Protein AF-A0A2N7BHM5-F1 (afdb_monomer_lite)

pLDDT: mean 84.23, std 11.76, range [39.72, 98.12]

Radius of gyration: 17.05 Å; chains: 1; bounding box: 40×29×49 Å

Sequence (180 aa):
MTPKLADFKRILMQRSNENTKSIRLLHEQELFGTCISLLRQELDSLIRVCYLHTLTNDLELNKLIEDTVNGVEWRKNGERITDRKMVNIASQYNHWAPEVYNFGNCFTHLTNYHDYEQNDPLLTLDLELTQKIRNYLNSYHGFPLTSEVNFQNVIPYIPEVALKISNNLRLYIDHLNSRQ

Structure (mmCIF, N/CA/C/O backbone):
data_AF-A0A2N7BHM5-F1
#
_entry.id   AF-A0A2N7BHM5-F1
#
loop_
_atom_site.group_PDB
_atom_site.id
_atom_site.type_symbol
_atom_site.label_atom_id
_atom_site.label_alt_id
_atom_site.label_comp_id
_atom_site.label_asym_id
_atom_site.label_entity_id
_atom_site.label_seq_id
_atom_site.pdbx_PDB_ins_code
_atom_site.Cartn_x
_atom_site.Cartn_y
_atom_site.Cartn_z
_atom_site.occupancy
_atom_site.B_iso_or_equiv
_atom_site.auth_seq_id
_atom_site.auth_comp_id
_atom_site.auth_asym_id
_atom_site.auth_atom_id
_atom_site.pdbx_PDB_model_num
ATOM 1 N N . MET A 1 1 ? 14.230 11.231 -19.839 1.00 57.69 1 MET A N 1
ATOM 2 C CA . MET A 1 1 ? 13.021 10.540 -19.333 1.00 57.69 1 MET A CA 1
ATOM 3 C C . MET A 1 1 ? 12.321 9.873 -20.508 1.00 57.69 1 MET A C 1
ATOM 5 O O . MET A 1 1 ? 12.062 10.563 -21.487 1.00 57.69 1 MET A O 1
ATOM 9 N N . THR A 1 2 ? 12.073 8.560 -20.472 1.00 74.75 2 THR A N 1
ATOM 10 C CA . THR A 1 2 ? 11.293 7.899 -21.535 1.00 74.75 2 THR A CA 1
ATOM 11 C C . THR A 1 2 ? 9.834 8.385 -21.470 1.00 74.75 2 THR A C 1
ATOM 13 O O . THR A 1 2 ? 9.338 8.618 -20.363 1.00 74.75 2 THR A O 1
ATOM 16 N N . PRO A 1 3 ? 9.116 8.548 -22.600 1.00 76.62 3 PRO A N 1
ATOM 17 C CA . PRO A 1 3 ? 7.710 8.974 -22.584 1.00 76.62 3 PRO A CA 1
ATOM 18 C C . PRO A 1 3 ? 6.828 8.098 -21.679 1.00 76.62 3 PRO A C 1
ATOM 20 O O . PRO A 1 3 ? 6.006 8.607 -20.922 1.00 76.62 3 PRO A O 1
ATOM 23 N N . LYS A 1 4 ? 7.088 6.783 -21.661 1.00 88.94 4 LYS A N 1
ATOM 24 C CA . LYS A 1 4 ? 6.381 5.821 -20.805 1.00 88.94 4 LYS A CA 1
ATOM 25 C C . LYS A 1 4 ? 6.636 6.025 -19.311 1.00 88.94 4 LYS A C 1
ATOM 27 O O . LYS A 1 4 ? 5.709 5.849 -18.527 1.00 88.94 4 LYS A O 1
ATOM 32 N N . LEU A 1 5 ? 7.839 6.443 -18.899 1.00 90.94 5 LEU A N 1
ATOM 33 C CA . LEU A 1 5 ? 8.090 6.793 -17.498 1.00 90.94 5 LEU A CA 1
ATOM 34 C C . LEU A 1 5 ? 7.266 8.022 -17.092 1.00 90.94 5 LEU A C 1
ATOM 36 O O . LEU A 1 5 ? 6.670 8.014 -16.022 1.00 90.94 5 LEU A O 1
ATOM 40 N N . ALA A 1 6 ? 7.167 9.048 -17.943 1.00 92.38 6 ALA A N 1
ATOM 41 C CA . ALA A 1 6 ? 6.337 10.219 -17.647 1.00 92.38 6 ALA A CA 1
ATOM 42 C C . ALA A 1 6 ? 4.849 9.846 -17.476 1.00 92.38 6 ALA A C 1
ATOM 44 O O . ALA A 1 6 ? 4.216 10.271 -16.508 1.00 92.38 6 ALA A O 1
ATOM 45 N N . ASP A 1 7 ? 4.314 8.997 -18.359 1.00 94.75 7 ASP A N 1
ATOM 46 C CA . ASP A 1 7 ? 2.941 8.487 -18.252 1.00 94.75 7 ASP A CA 1
ATOM 47 C C . ASP A 1 7 ? 2.716 7.653 -16.992 1.00 94.75 7 ASP A C 1
ATOM 49 O O . ASP A 1 7 ? 1.732 7.860 -16.281 1.00 94.75 7 ASP A O 1
ATOM 53 N N . PHE A 1 8 ? 3.646 6.753 -16.677 1.00 95.12 8 PHE A N 1
ATOM 54 C CA . PHE A 1 8 ? 3.602 5.941 -15.466 1.00 95.12 8 PHE A CA 1
ATOM 55 C C . PHE A 1 8 ? 3.525 6.807 -14.208 1.00 95.12 8 PHE A C 1
ATOM 57 O O . PHE A 1 8 ? 2.641 6.617 -13.371 1.00 95.12 8 PHE A O 1
ATOM 64 N N . LYS A 1 9 ? 4.402 7.813 -14.104 1.00 95.19 9 LYS A N 1
ATOM 65 C CA . LYS A 1 9 ? 4.398 8.761 -12.983 1.00 95.19 9 LYS A CA 1
ATOM 66 C C . LYS A 1 9 ? 3.074 9.500 -12.883 1.00 95.19 9 LYS A C 1
ATOM 68 O O . LYS A 1 9 ? 2.497 9.583 -11.803 1.00 95.19 9 LYS A O 1
ATOM 73 N N . ARG A 1 10 ? 2.579 10.018 -14.008 1.00 95.38 10 ARG A N 1
ATOM 74 C CA . ARG A 1 10 ? 1.314 10.752 -14.059 1.00 95.38 10 ARG A CA 1
ATOM 75 C C . ARG A 1 10 ? 0.147 9.893 -13.573 1.00 95.38 10 ARG A C 1
ATOM 77 O O . ARG A 1 10 ? -0.615 10.368 -12.739 1.00 95.38 10 ARG A O 1
ATOM 84 N N . ILE A 1 11 ? 0.023 8.654 -14.054 1.00 95.00 11 ILE A N 1
ATOM 85 C CA . ILE A 1 11 ? -1.070 7.743 -13.674 1.00 95.00 11 ILE A CA 1
ATOM 86 C C . ILE A 1 11 ? -1.025 7.433 -12.174 1.00 95.00 11 ILE A C 1
ATOM 88 O O . ILE A 1 11 ? -2.050 7.539 -11.501 1.00 95.00 11 ILE A O 1
ATOM 92 N N . LEU A 1 12 ? 0.153 7.107 -11.629 1.00 95.44 12 LEU A N 1
ATOM 93 C CA . LEU A 1 12 ? 0.290 6.828 -10.197 1.00 95.44 12 LEU A CA 1
ATOM 94 C C . LEU A 1 12 ? -0.025 8.054 -9.336 1.00 95.44 12 LEU A C 1
ATOM 96 O O . LEU A 1 12 ? -0.752 7.936 -8.353 1.00 95.44 12 LEU A O 1
ATOM 100 N N . MET A 1 13 ? 0.466 9.234 -9.721 1.00 96.31 13 MET A N 1
ATOM 101 C CA . MET A 1 13 ? 0.193 10.470 -8.985 1.00 96.31 13 MET A CA 1
ATOM 102 C C . MET A 1 13 ? -1.286 10.864 -9.047 1.00 96.31 13 MET A C 1
ATOM 104 O O . MET A 1 13 ? -1.841 11.296 -8.041 1.00 96.31 13 MET A O 1
ATOM 108 N N . GLN A 1 14 ? -1.944 10.703 -10.200 1.00 96.75 14 GLN A N 1
ATOM 109 C CA . GLN A 1 14 ? -3.381 10.962 -10.337 1.00 96.75 14 GLN A CA 1
ATOM 110 C C . GLN A 1 14 ? -4.194 10.051 -9.415 1.00 96.75 14 GLN A C 1
ATOM 112 O O . GLN A 1 14 ? -5.002 10.550 -8.633 1.00 96.75 14 GLN A O 1
ATOM 117 N N . ARG A 1 15 ? -3.913 8.743 -9.441 1.00 96.00 15 ARG A N 1
ATOM 118 C CA . ARG A 1 15 ? -4.587 7.763 -8.586 1.00 96.00 15 ARG A CA 1
ATOM 119 C C . ARG A 1 15 ? -4.346 8.024 -7.099 1.00 96.00 15 ARG A C 1
ATOM 121 O O . ARG A 1 15 ? -5.298 8.011 -6.330 1.00 96.00 15 ARG A O 1
ATOM 128 N N . SER A 1 16 ? -3.106 8.309 -6.702 1.00 97.19 16 SER A N 1
ATOM 129 C CA . SER A 1 16 ? -2.773 8.579 -5.297 1.00 97.19 16 SER A CA 1
ATOM 130 C C . SER A 1 16 ? -3.471 9.837 -4.768 1.00 97.19 16 SER A C 1
ATOM 132 O O . SER A 1 16 ? -4.016 9.840 -3.661 1.00 97.19 16 SER A O 1
ATOM 134 N N . ASN A 1 17 ? -3.562 10.889 -5.592 1.00 97.25 17 ASN A N 1
ATOM 135 C CA . ASN A 1 17 ? -4.318 12.097 -5.252 1.00 97.25 17 ASN A CA 1
ATOM 136 C C . ASN A 1 17 ? -5.819 11.808 -5.089 1.00 97.25 17 ASN A C 1
ATOM 138 O O . ASN A 1 17 ? -6.443 12.292 -4.142 1.00 97.25 17 ASN A O 1
ATOM 142 N N . GLU A 1 18 ? -6.402 11.024 -5.997 1.00 97.81 18 GLU A N 1
ATOM 143 C CA . GLU A 1 18 ? -7.813 10.634 -5.940 1.00 97.81 18 GLU A CA 1
ATOM 144 C C . GLU A 1 18 ? -8.116 9.773 -4.709 1.00 97.81 18 GLU A C 1
ATOM 146 O O . GLU A 1 18 ? -9.063 10.063 -3.975 1.00 97.81 18 GLU A O 1
ATOM 151 N N . ASN A 1 19 ? -7.270 8.784 -4.422 1.00 96.88 19 ASN A N 1
ATOM 152 C CA . ASN A 1 19 ? -7.388 7.930 -3.245 1.00 96.88 19 ASN A CA 1
ATOM 153 C C . ASN A 1 19 ? -7.262 8.737 -1.952 1.00 96.88 19 ASN A C 1
ATOM 155 O O . ASN A 1 19 ? -8.116 8.620 -1.076 1.00 96.88 19 ASN A O 1
ATOM 159 N N . THR A 1 20 ? -6.262 9.616 -1.843 1.00 95.56 20 THR A N 1
ATOM 160 C CA . THR A 1 20 ? -6.070 10.465 -0.655 1.00 95.56 20 THR A CA 1
ATOM 161 C C . THR A 1 20 ? -7.274 11.372 -0.408 1.00 95.56 20 THR A C 1
ATOM 163 O O . THR A 1 20 ? -7.728 11.512 0.730 1.00 95.56 20 THR A O 1
ATOM 166 N N . LYS A 1 21 ? -7.820 11.984 -1.468 1.00 97.50 21 LYS A N 1
ATOM 167 C CA . LYS A 1 21 ? -9.022 12.819 -1.367 1.00 97.50 21 LYS A CA 1
ATOM 168 C C . LYS A 1 21 ? -10.237 11.992 -0.946 1.00 97.50 21 LYS A C 1
ATOM 170 O O . LYS A 1 21 ? -10.983 12.413 -0.066 1.00 97.50 21 LYS A O 1
ATOM 175 N N . SER A 1 22 ? -10.408 10.820 -1.549 1.00 98.00 22 SER A N 1
ATOM 176 C CA . SER A 1 22 ? -11.524 9.919 -1.267 1.00 98.00 22 SER A CA 1
ATOM 177 C C . SER A 1 22 ? -11.479 9.404 0.167 1.00 98.00 22 SER A C 1
ATOM 179 O O . SER A 1 22 ? -12.496 9.449 0.842 1.00 98.00 22 SER A O 1
ATOM 181 N N . ILE A 1 23 ? -10.310 9.006 0.677 1.00 96.81 23 ILE A N 1
ATOM 182 C CA . ILE A 1 23 ? -10.152 8.542 2.064 1.00 96.81 23 ILE A CA 1
ATOM 183 C C . ILE A 1 23 ? -10.608 9.609 3.061 1.00 96.81 23 ILE A C 1
ATOM 185 O O . ILE A 1 23 ? -11.308 9.271 4.006 1.00 96.81 23 ILE A O 1
ATOM 189 N N . ARG A 1 24 ? -10.261 10.886 2.850 1.00 96.62 24 ARG A N 1
ATOM 190 C CA . ARG A 1 24 ? -10.712 11.975 3.735 1.00 96.62 24 ARG A CA 1
ATOM 191 C C . ARG A 1 24 ? -12.235 12.101 3.741 1.00 96.62 24 ARG A C 1
ATOM 193 O O . ARG A 1 24 ? -12.839 12.044 4.803 1.00 96.62 24 ARG A O 1
ATOM 200 N N . LEU A 1 25 ? -12.841 12.194 2.556 1.00 98.12 25 LEU A N 1
ATOM 201 C CA . LEU A 1 25 ? -14.294 12.331 2.414 1.00 98.12 25 LEU A CA 1
ATOM 202 C C . LEU A 1 25 ? -15.044 11.127 2.994 1.00 98.12 25 LEU A C 1
ATOM 204 O O . LEU A 1 25 ? -16.042 11.287 3.680 1.00 98.12 25 LEU A O 1
ATOM 208 N N . LEU A 1 26 ? -14.564 9.914 2.729 1.00 97.19 26 LEU A N 1
ATOM 209 C CA . LEU A 1 26 ? -15.182 8.682 3.213 1.00 97.19 26 LEU A CA 1
ATOM 210 C C . LEU A 1 26 ? -15.015 8.518 4.726 1.00 97.19 26 LEU A C 1
ATOM 212 O O . LEU A 1 26 ? -15.925 8.022 5.380 1.00 97.19 26 LEU A O 1
ATOM 216 N N . HIS A 1 27 ? -13.882 8.949 5.285 1.00 96.50 27 HIS A N 1
ATOM 217 C CA . HIS A 1 27 ? -13.636 8.925 6.727 1.00 96.50 27 HIS A CA 1
ATOM 218 C C . HIS A 1 27 ? -14.584 9.865 7.475 1.00 96.50 27 HIS A C 1
ATOM 220 O O . HIS A 1 27 ? -15.175 9.448 8.464 1.00 96.50 27 HIS A O 1
ATOM 226 N N . GLU A 1 28 ? -14.818 11.071 6.950 1.00 96.88 28 GLU A N 1
ATOM 227 C CA . GLU A 1 28 ? -15.807 12.022 7.487 1.00 96.88 28 GLU A CA 1
ATOM 228 C C . GLU A 1 28 ? -17.244 11.481 7.455 1.00 96.88 28 GLU A C 1
ATOM 230 O O . GLU A 1 28 ? -18.082 11.915 8.238 1.00 96.88 28 GLU A O 1
ATOM 235 N N . GLN A 1 29 ? -17.536 10.555 6.538 1.00 97.38 29 GLN A N 1
ATOM 236 C CA . GLN A 1 29 ? -18.831 9.878 6.423 1.00 97.38 29 GLN A CA 1
ATOM 237 C C . GLN A 1 29 ? -18.854 8.513 7.128 1.00 97.38 29 GLN A C 1
ATOM 239 O O . GLN A 1 29 ? -19.783 7.739 6.919 1.00 97.38 29 GLN A O 1
ATOM 244 N N . GLU A 1 30 ? -17.821 8.193 7.913 1.00 93.50 30 GLU A N 1
ATOM 245 C CA . GLU A 1 30 ? -17.690 6.939 8.667 1.00 93.50 30 GLU A CA 1
ATOM 246 C C . GLU A 1 30 ? -17.692 5.665 7.795 1.00 93.50 30 GLU A C 1
ATOM 248 O O . GLU A 1 30 ? -17.896 4.548 8.266 1.00 93.50 30 GLU A O 1
ATOM 253 N N . LEU A 1 31 ? -17.369 5.800 6.503 1.00 92.00 31 LEU A N 1
ATOM 254 C CA . LEU A 1 31 ? -17.292 4.704 5.529 1.00 92.00 31 LEU A CA 1
ATOM 255 C C . LEU A 1 31 ? -15.936 3.985 5.612 1.00 92.00 31 LEU A C 1
ATOM 257 O O . LEU A 1 31 ? -15.205 3.843 4.623 1.00 92.00 31 LEU A O 1
ATOM 261 N N . PHE A 1 32 ? -15.574 3.542 6.817 1.00 88.38 32 PHE A N 1
ATOM 262 C CA . PHE A 1 32 ? -14.211 3.131 7.142 1.00 88.38 32 PHE A CA 1
ATOM 263 C C . PHE A 1 32 ? -13.742 1.894 6.372 1.00 88.38 32 PHE A C 1
ATOM 265 O O . PHE A 1 32 ? -12.587 1.849 5.947 1.00 88.38 32 PHE A O 1
ATOM 272 N N . GLY A 1 33 ? -14.622 0.922 6.110 1.00 84.50 33 GLY A N 1
ATOM 273 C CA . GLY A 1 33 ? -14.280 -0.241 5.278 1.00 84.50 33 GLY A CA 1
ATOM 274 C C . GLY A 1 33 ? -13.821 0.149 3.863 1.00 84.50 33 GLY A C 1
ATOM 275 O O . GLY A 1 33 ? -12.876 -0.429 3.313 1.00 84.50 33 GLY A O 1
ATOM 276 N N . THR A 1 34 ? -14.413 1.201 3.294 1.00 88.69 34 THR A N 1
ATOM 277 C CA . THR A 1 34 ? -13.996 1.747 1.996 1.00 88.69 34 THR A CA 1
ATOM 278 C C . THR A 1 34 ? -12.659 2.479 2.111 1.00 88.69 34 THR A C 1
ATOM 280 O O . THR A 1 34 ? -11.795 2.301 1.251 1.00 88.69 34 THR A O 1
ATOM 283 N N . CYS A 1 35 ? -12.427 3.229 3.195 1.00 91.00 35 CYS A N 1
ATOM 284 C CA . CYS A 1 35 ? -11.125 3.852 3.457 1.00 91.00 35 CYS A CA 1
ATOM 285 C C . CYS A 1 35 ? -9.993 2.818 3.504 1.00 91.00 35 CYS A C 1
ATOM 287 O O . CYS A 1 35 ? -8.944 3.022 2.895 1.00 91.00 35 CYS A O 1
ATOM 289 N N . ILE A 1 36 ? -10.221 1.685 4.172 1.00 85.19 36 ILE A N 1
ATOM 290 C CA . ILE A 1 36 ? -9.270 0.571 4.222 1.00 85.19 36 ILE A CA 1
ATOM 291 C C . ILE A 1 36 ? -8.992 -0.001 2.826 1.00 85.19 36 ILE A C 1
ATOM 293 O O . ILE A 1 36 ? -7.839 -0.249 2.466 1.00 85.19 36 ILE A O 1
ATOM 297 N N . SER A 1 37 ? -10.034 -0.168 2.009 1.00 85.88 37 SER A N 1
ATOM 298 C CA . SER A 1 37 ? -9.887 -0.663 0.636 1.00 85.88 37 SER A CA 1
ATOM 299 C C . SER A 1 37 ? -8.999 0.255 -0.210 1.00 85.88 37 SER A C 1
ATOM 301 O O . SER A 1 37 ? -8.165 -0.225 -0.978 1.00 85.88 37 SER A O 1
ATOM 303 N N . LEU A 1 38 ? -9.130 1.574 -0.046 1.00 91.44 38 LEU A N 1
ATOM 304 C CA . LEU A 1 38 ? -8.284 2.560 -0.723 1.00 91.44 38 LEU A CA 1
ATOM 305 C C . LEU A 1 38 ? -6.857 2.596 -0.158 1.00 91.44 38 LEU A C 1
ATOM 307 O O . LEU A 1 38 ? -5.904 2.667 -0.930 1.00 91.44 38 LEU A O 1
ATOM 311 N N . LEU A 1 39 ? -6.684 2.465 1.161 1.00 87.88 39 LEU A N 1
ATOM 312 C CA . LEU A 1 39 ? -5.363 2.319 1.785 1.00 87.88 39 LEU A CA 1
ATOM 313 C C . LEU A 1 39 ? -4.589 1.133 1.203 1.00 87.88 39 LEU A C 1
ATOM 315 O O . LEU A 1 39 ? -3.408 1.260 0.880 1.00 87.88 39 LEU A O 1
ATOM 319 N N . ARG A 1 40 ? -5.258 -0.009 1.009 1.00 85.12 40 ARG A N 1
ATOM 320 C CA . ARG A 1 40 ? -4.653 -1.187 0.376 1.00 85.12 40 ARG A CA 1
ATOM 321 C C . ARG A 1 40 ? -4.176 -0.876 -1.045 1.00 85.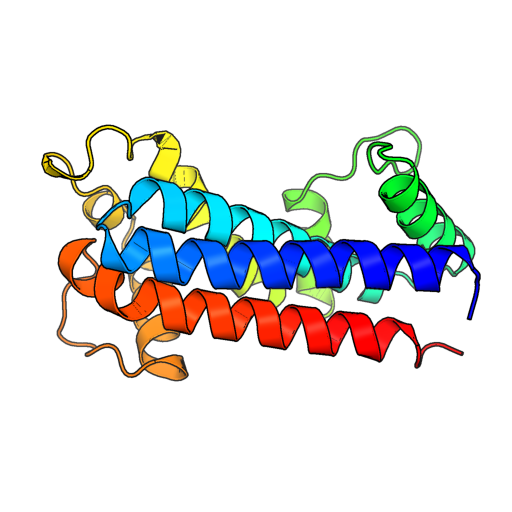12 40 ARG A C 1
ATOM 323 O O . ARG A 1 40 ? -3.076 -1.263 -1.418 1.00 85.12 40 ARG A O 1
ATOM 330 N N . GLN A 1 41 ? -4.963 -0.134 -1.823 1.00 88.25 41 GLN A N 1
ATOM 331 C CA . GLN A 1 41 ? -4.566 0.275 -3.174 1.00 88.25 41 GLN A CA 1
ATOM 332 C C . GLN A 1 41 ? -3.328 1.188 -3.192 1.00 88.25 41 GLN A C 1
ATOM 334 O O . GLN A 1 41 ? -2.489 1.067 -4.092 1.00 88.25 41 GLN A O 1
ATOM 339 N N . GLU A 1 42 ? -3.199 2.085 -2.212 1.00 90.19 42 GLU A N 1
ATOM 340 C CA . GLU A 1 42 ? -2.007 2.926 -2.057 1.00 90.19 42 GLU A CA 1
ATOM 341 C C . GLU A 1 42 ? -0.775 2.094 -1.683 1.00 90.19 42 GLU A C 1
ATOM 343 O O . GLU A 1 42 ? 0.295 2.272 -2.268 1.00 90.19 42 GLU A O 1
ATOM 348 N N . LEU A 1 43 ? -0.927 1.133 -0.767 1.00 85.00 43 LEU A N 1
ATOM 349 C CA . LEU A 1 43 ? 0.147 0.215 -0.376 1.00 85.00 43 LEU A CA 1
ATOM 350 C C . LEU A 1 43 ? 0.609 -0.660 -1.548 1.00 85.00 43 LEU A C 1
ATOM 352 O O . LEU A 1 43 ? 1.815 -0.786 -1.766 1.00 85.00 43 LEU A O 1
ATOM 356 N N . ASP A 1 44 ? -0.321 -1.193 -2.345 1.00 84.19 44 ASP A N 1
ATOM 357 C CA . ASP A 1 44 ? -0.015 -1.969 -3.555 1.00 84.19 44 ASP A CA 1
ATOM 358 C C . ASP A 1 44 ? 0.810 -1.127 -4.551 1.00 84.19 44 ASP A C 1
ATOM 360 O O . ASP A 1 44 ? 1.781 -1.605 -5.147 1.00 84.19 44 ASP A O 1
ATOM 364 N N . SER A 1 45 ? 0.458 0.154 -4.708 1.00 89.75 45 SER A N 1
ATOM 365 C CA . SER A 1 45 ? 1.191 1.090 -5.570 1.00 89.75 45 SER A CA 1
ATOM 366 C C . SER A 1 45 ? 2.592 1.378 -5.028 1.00 89.75 45 SER A C 1
ATOM 368 O O . SER A 1 45 ? 3.562 1.343 -5.787 1.00 89.75 45 SER A O 1
ATOM 370 N N . LEU A 1 46 ? 2.718 1.601 -3.716 1.00 88.06 46 LEU A N 1
ATOM 371 C CA . LEU A 1 46 ? 4.002 1.808 -3.051 1.00 88.06 46 LEU A CA 1
ATOM 372 C C . LEU A 1 46 ? 4.921 0.603 -3.250 1.00 88.06 46 LEU A C 1
ATOM 374 O O . LEU A 1 46 ? 6.007 0.775 -3.795 1.00 88.06 46 LEU A O 1
ATOM 378 N N . ILE A 1 47 ? 4.465 -0.608 -2.914 1.00 83.50 47 ILE A N 1
ATOM 379 C CA . ILE A 1 47 ? 5.233 -1.858 -3.053 1.00 83.50 47 ILE A CA 1
ATOM 380 C C . ILE A 1 47 ? 5.764 -2.039 -4.478 1.00 83.50 47 ILE A C 1
ATOM 382 O O . ILE A 1 47 ? 6.937 -2.374 -4.660 1.00 83.50 47 ILE A O 1
ATOM 386 N N . ARG A 1 48 ? 4.931 -1.778 -5.493 1.00 88.38 48 ARG A N 1
ATOM 387 C CA . ARG A 1 48 ? 5.343 -1.844 -6.901 1.00 88.38 48 ARG A CA 1
ATOM 388 C C . ARG A 1 48 ? 6.479 -0.880 -7.205 1.00 88.38 48 ARG A C 1
ATOM 390 O O . ARG A 1 48 ? 7.465 -1.286 -7.812 1.00 88.38 48 ARG A O 1
ATOM 397 N N . VAL A 1 49 ? 6.384 0.372 -6.763 1.00 90.12 49 VAL A N 1
ATOM 398 C CA . VAL A 1 49 ? 7.458 1.352 -6.973 1.00 90.12 49 VAL A CA 1
ATOM 399 C C . VAL A 1 49 ? 8.728 0.953 -6.211 1.00 90.12 49 VAL A C 1
ATOM 401 O O . VAL A 1 49 ? 9.815 1.038 -6.782 1.00 90.12 49 VAL A O 1
ATOM 404 N N . CYS A 1 50 ? 8.627 0.438 -4.979 1.00 84.25 50 CYS A N 1
ATOM 405 C CA . CYS A 1 50 ? 9.780 -0.108 -4.244 1.00 84.25 50 CYS A CA 1
ATOM 406 C C . CYS A 1 50 ? 10.474 -1.216 -5.024 1.00 84.25 50 CYS A C 1
ATOM 408 O O . CYS A 1 50 ? 11.698 -1.268 -5.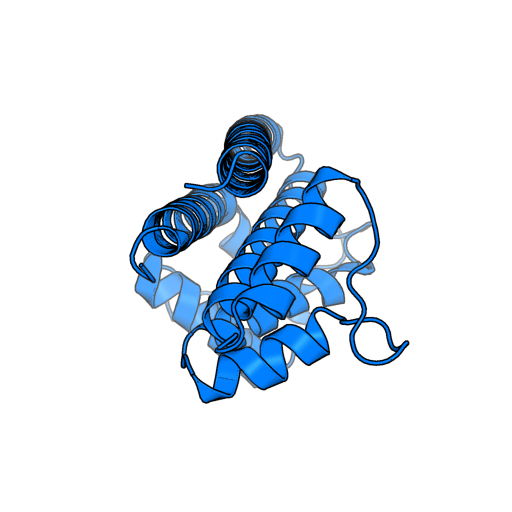084 1.00 84.25 50 CYS A O 1
ATOM 410 N N . TYR A 1 51 ? 9.683 -2.115 -5.606 1.00 85.94 51 TYR A N 1
ATOM 411 C CA . TYR A 1 51 ? 10.198 -3.228 -6.380 1.00 85.94 51 TYR A CA 1
ATOM 412 C C . TYR A 1 51 ? 10.959 -2.751 -7.613 1.00 85.94 51 TYR A C 1
ATOM 414 O O . TYR A 1 51 ? 12.051 -3.249 -7.875 1.00 85.94 51 TYR A O 1
ATOM 422 N N . LEU A 1 52 ? 10.454 -1.740 -8.323 1.00 89.81 52 LEU A N 1
ATOM 423 C CA . LEU A 1 52 ? 11.180 -1.135 -9.444 1.00 89.81 52 LEU A CA 1
ATOM 424 C C . LEU A 1 52 ? 12.545 -0.580 -9.001 1.00 89.81 52 LEU A C 1
ATOM 426 O O . LEU A 1 52 ? 13.523 -0.704 -9.736 1.00 89.81 52 LEU A O 1
ATOM 430 N N . HIS A 1 53 ? 12.654 -0.074 -7.766 1.00 86.25 53 HIS A N 1
ATOM 431 C CA . HIS A 1 53 ? 13.935 0.321 -7.164 1.00 86.25 53 HIS A CA 1
ATOM 432 C C . HIS A 1 53 ? 14.870 -0.849 -6.811 1.00 86.25 53 HIS A C 1
ATOM 434 O O . HIS A 1 53 ? 16.029 -0.636 -6.474 1.00 86.25 53 HIS A O 1
ATOM 440 N N . THR A 1 54 ? 14.441 -2.098 -6.906 1.00 84.25 54 THR A N 1
ATOM 441 C CA . THR A 1 54 ? 15.354 -3.246 -6.751 1.00 84.25 54 THR A CA 1
ATOM 442 C C . THR A 1 54 ? 15.962 -3.698 -8.072 1.00 84.25 54 THR A C 1
ATOM 444 O O . THR A 1 54 ? 16.960 -4.413 -8.083 1.00 84.25 54 THR A O 1
ATOM 447 N N . LEU A 1 55 ? 15.379 -3.277 -9.198 1.00 86.88 55 LEU A N 1
ATOM 448 C CA . LEU A 1 55 ? 15.810 -3.721 -10.515 1.00 86.88 55 LEU A CA 1
ATOM 449 C C . LEU A 1 55 ? 17.118 -3.038 -10.898 1.00 86.88 55 LEU A C 1
ATOM 451 O O . LEU A 1 55 ? 17.236 -1.817 -10.829 1.00 86.88 55 LEU A O 1
ATOM 455 N N . THR A 1 56 ? 18.090 -3.840 -11.317 1.00 84.19 56 THR A N 1
ATOM 456 C CA . THR A 1 56 ? 19.383 -3.378 -11.841 1.00 84.19 56 THR A CA 1
ATOM 457 C C . THR A 1 56 ? 19.425 -3.371 -13.369 1.00 84.19 56 THR A C 1
ATOM 459 O O . THR A 1 56 ? 20.357 -2.833 -13.955 1.00 84.19 56 THR A O 1
ATOM 462 N N . ASN A 1 57 ? 18.430 -3.979 -14.022 1.00 87.88 57 ASN A N 1
ATOM 463 C CA . ASN A 1 57 ? 18.325 -4.070 -15.472 1.00 87.88 57 ASN A CA 1
ATOM 464 C C . ASN A 1 57 ? 17.292 -3.063 -15.999 1.00 87.88 57 ASN A C 1
ATOM 466 O O . ASN A 1 57 ? 16.090 -3.222 -15.769 1.00 87.88 57 ASN A O 1
ATOM 470 N N . ASP A 1 58 ? 17.754 -2.070 -16.759 1.00 87.88 58 ASP A N 1
ATOM 471 C CA . ASP A 1 58 ? 16.901 -1.018 -17.322 1.00 87.88 58 ASP A CA 1
ATOM 472 C C . ASP A 1 58 ? 15.875 -1.533 -18.337 1.00 87.88 58 ASP A C 1
ATOM 474 O O . ASP A 1 58 ? 14.793 -0.960 -18.464 1.00 87.88 58 ASP A O 1
ATOM 478 N N . LEU A 1 59 ? 16.169 -2.619 -19.057 1.00 89.19 59 LEU A N 1
ATOM 479 C CA . LEU A 1 59 ? 15.207 -3.228 -19.976 1.00 89.19 59 LEU A CA 1
ATOM 480 C C . LEU A 1 59 ? 14.030 -3.830 -19.201 1.00 89.19 59 LEU A C 1
ATOM 482 O O . LEU A 1 59 ? 12.877 -3.654 -19.590 1.00 89.19 59 LEU A O 1
ATOM 486 N N . GLU A 1 60 ? 14.315 -4.506 -18.085 1.00 90.75 60 GLU A N 1
ATOM 487 C CA . GLU A 1 60 ? 13.284 -5.061 -17.204 1.00 90.75 60 GLU A CA 1
ATOM 488 C C . GLU A 1 60 ? 12.463 -3.944 -16.543 1.00 90.75 60 GLU A C 1
ATOM 490 O O . GLU A 1 60 ? 11.234 -3.993 -16.562 1.00 90.75 60 GLU A O 1
ATOM 495 N N . LEU A 1 61 ? 13.128 -2.900 -16.039 1.00 91.81 61 LEU A N 1
ATOM 496 C CA . LEU A 1 61 ? 12.481 -1.720 -15.463 1.00 91.81 61 LEU A CA 1
ATOM 497 C C . LEU A 1 61 ? 11.513 -1.058 -16.456 1.00 91.81 61 LEU A C 1
ATOM 499 O O . LEU A 1 61 ? 10.340 -0.853 -16.139 1.00 91.81 61 LEU A O 1
ATOM 503 N N . ASN A 1 62 ? 11.992 -0.743 -17.663 1.00 91.75 62 ASN A N 1
ATOM 504 C CA . ASN A 1 62 ? 11.184 -0.080 -18.687 1.00 91.75 62 ASN A CA 1
ATOM 505 C C . ASN A 1 62 ? 10.011 -0.952 -19.143 1.00 91.75 62 ASN A C 1
ATOM 507 O O . ASN A 1 62 ? 8.916 -0.428 -19.344 1.00 91.75 62 ASN A O 1
ATOM 511 N N . LYS A 1 63 ? 10.207 -2.273 -19.239 1.00 93.12 63 LYS A N 1
ATOM 512 C CA . LYS A 1 63 ? 9.130 -3.210 -19.563 1.00 93.12 63 LYS A CA 1
ATOM 513 C C . LYS A 1 63 ? 8.010 -3.178 -18.522 1.00 93.12 63 LYS A C 1
ATOM 515 O O . LYS A 1 63 ? 6.853 -3.055 -18.896 1.00 93.12 63 LYS A O 1
ATOM 520 N N . LEU A 1 64 ? 8.324 -3.245 -17.228 1.00 94.12 64 LEU A N 1
ATOM 521 C CA . LEU A 1 64 ? 7.292 -3.247 -16.177 1.00 94.12 64 LEU A CA 1
ATOM 522 C C . LEU A 1 64 ? 6.574 -1.892 -16.044 1.00 94.12 64 LEU A C 1
ATOM 524 O O . LEU A 1 64 ? 5.378 -1.827 -15.735 1.00 94.12 64 LEU A O 1
ATOM 528 N N . ILE A 1 65 ? 7.287 -0.796 -16.312 1.00 94.44 65 ILE A N 1
ATOM 529 C CA . ILE A 1 65 ? 6.692 0.538 -16.458 1.00 94.44 65 ILE A CA 1
ATOM 530 C C . ILE A 1 65 ? 5.680 0.535 -17.608 1.00 94.44 65 ILE A C 1
ATOM 532 O O . ILE A 1 65 ? 4.543 0.971 -17.428 1.00 94.44 65 ILE A O 1
ATOM 536 N N . GLU A 1 66 ? 6.069 0.015 -18.771 1.00 94.50 66 GLU A N 1
ATOM 537 C CA . GLU A 1 66 ? 5.197 -0.076 -19.939 1.00 94.50 66 GLU A CA 1
ATOM 538 C C . GLU A 1 66 ? 3.991 -0.992 -19.700 1.00 94.50 66 GLU A C 1
ATOM 540 O O . GLU A 1 66 ? 2.866 -0.595 -20.011 1.00 94.50 66 GLU A O 1
ATOM 545 N N . ASP A 1 67 ? 4.197 -2.156 -19.079 1.00 94.56 67 ASP A N 1
ATOM 546 C CA . ASP A 1 67 ? 3.125 -3.074 -18.696 1.00 94.56 67 ASP A CA 1
ATOM 547 C C . ASP A 1 67 ? 2.088 -2.345 -17.830 1.00 94.56 67 ASP A C 1
ATOM 549 O O . ASP A 1 67 ? 0.891 -2.435 -18.083 1.00 94.56 67 ASP A O 1
ATOM 553 N N . THR A 1 68 ? 2.529 -1.528 -16.866 1.00 93.88 68 THR A N 1
ATOM 554 C CA . THR A 1 68 ? 1.610 -0.734 -16.033 1.00 93.88 68 THR A CA 1
ATOM 555 C C . THR A 1 68 ? 0.818 0.283 -16.850 1.00 93.88 68 THR A C 1
ATOM 557 O O . THR A 1 68 ? -0.396 0.384 -16.683 1.00 93.88 68 THR A O 1
ATOM 560 N N . VAL A 1 69 ? 1.484 1.033 -17.735 1.00 94.44 69 VAL A N 1
ATOM 561 C CA . VAL A 1 69 ? 0.831 2.046 -18.585 1.00 94.44 69 VAL A CA 1
ATOM 562 C C . VAL A 1 69 ? -0.204 1.407 -19.513 1.00 94.44 69 VAL A C 1
ATOM 564 O O . VAL A 1 69 ? -1.241 2.008 -19.780 1.00 94.44 69 VAL A O 1
ATOM 567 N N . ASN A 1 70 ? 0.058 0.187 -19.976 1.00 94.25 70 ASN A N 1
ATOM 568 C CA . ASN A 1 70 ? -0.811 -0.537 -20.897 1.00 94.25 70 ASN A CA 1
ATOM 569 C C . ASN A 1 70 ? -1.841 -1.440 -20.182 1.00 94.25 70 ASN A C 1
ATOM 571 O O . ASN A 1 70 ? -2.609 -2.126 -20.853 1.00 94.25 70 ASN A O 1
ATOM 575 N N . GLY A 1 71 ? -1.869 -1.470 -18.843 1.00 91.88 71 GLY A N 1
ATOM 576 C CA . GLY A 1 71 ? -2.796 -2.310 -18.072 1.00 91.88 71 GLY A CA 1
ATOM 577 C C . GLY A 1 71 ? -2.487 -3.813 -18.120 1.00 91.88 71 GLY A C 1
ATOM 578 O O . GLY A 1 71 ? -3.377 -4.636 -17.921 1.00 91.88 71 GLY A O 1
ATOM 579 N N . VAL A 1 72 ? -1.236 -4.180 -18.391 1.00 93.81 72 VAL A N 1
ATOM 580 C CA . VAL A 1 72 ? -0.755 -5.561 -18.496 1.00 93.81 72 VAL A CA 1
ATOM 581 C C . VAL A 1 72 ? -0.228 -6.056 -17.145 1.00 93.81 72 VAL A C 1
ATOM 583 O O . VAL A 1 72 ? 0.395 -5.330 -16.368 1.00 93.81 72 VAL A O 1
ATOM 586 N N . GLU A 1 73 ? -0.482 -7.330 -16.850 1.00 91.62 73 GLU A N 1
ATOM 587 C CA . GLU A 1 73 ? 0.031 -7.993 -15.652 1.00 91.62 73 GLU A CA 1
ATOM 588 C C . GLU A 1 73 ? 1.556 -8.174 -15.714 1.00 91.62 73 GLU A C 1
ATOM 590 O O . GLU A 1 73 ? 2.093 -8.699 -16.689 1.00 91.62 73 GLU A O 1
ATOM 595 N N . TRP A 1 74 ? 2.248 -7.820 -14.630 1.00 93.88 74 TRP A N 1
ATOM 596 C CA . TRP A 1 74 ? 3.699 -7.962 -14.528 1.00 93.88 74 TRP A CA 1
ATOM 597 C C . TRP A 1 74 ? 4.133 -9.426 -14.529 1.00 93.88 74 TRP A C 1
ATOM 599 O O . TRP A 1 74 ? 3.690 -10.229 -13.696 1.00 93.88 74 TRP A O 1
ATOM 609 N N . ARG A 1 75 ?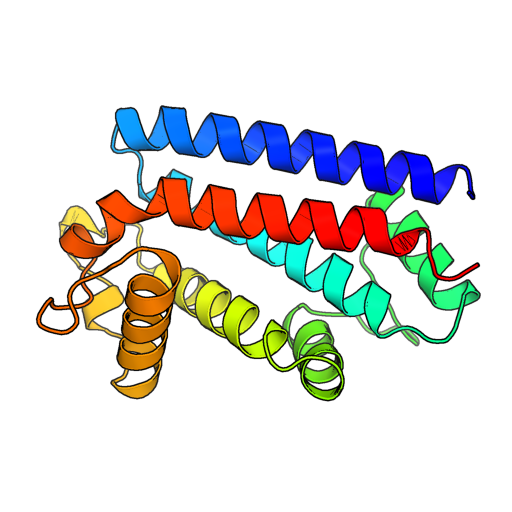 5.057 -9.764 -15.434 1.00 91.50 75 ARG A N 1
ATOM 610 C CA . ARG A 1 75 ? 5.598 -11.120 -15.584 1.00 91.50 75 ARG A CA 1
ATOM 611 C C . ARG A 1 75 ? 7.112 -11.129 -15.744 1.00 91.50 75 ARG A C 1
ATOM 613 O O . ARG A 1 75 ? 7.670 -10.322 -16.482 1.00 91.50 75 ARG A O 1
ATOM 620 N N . LYS A 1 76 ? 7.760 -12.119 -15.128 1.00 85.69 76 LYS A N 1
ATOM 621 C CA . LYS A 1 76 ? 9.190 -12.418 -15.277 1.00 85.69 76 LYS A CA 1
ATOM 622 C C . LYS A 1 76 ? 9.359 -13.882 -15.663 1.00 85.69 76 LYS A C 1
ATOM 624 O O . LYS A 1 76 ? 8.823 -14.754 -14.990 1.00 85.69 76 LYS A O 1
ATOM 629 N N . ASN A 1 77 ? 10.070 -14.149 -16.760 1.00 85.81 77 ASN A N 1
ATOM 630 C CA . ASN A 1 77 ? 10.295 -15.504 -17.291 1.00 85.81 77 ASN A CA 1
ATOM 631 C C . ASN A 1 77 ? 9.002 -16.338 -17.444 1.00 85.81 77 ASN A C 1
ATOM 633 O O . ASN A 1 77 ? 8.984 -17.529 -17.165 1.00 85.81 77 ASN A O 1
ATOM 637 N N . GLY A 1 78 ? 7.900 -15.698 -17.856 1.00 84.69 78 GLY A N 1
ATOM 638 C CA . GLY A 1 78 ? 6.588 -16.339 -18.028 1.00 84.69 78 GLY A CA 1
ATOM 639 C C . GLY A 1 78 ? 5.730 -16.409 -16.758 1.00 84.69 78 GLY A C 1
ATOM 640 O O . GLY A 1 78 ? 4.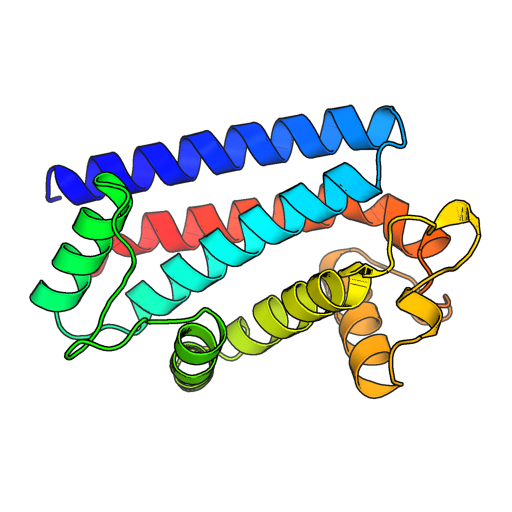509 -16.544 -16.857 1.00 84.69 78 GLY A O 1
ATOM 641 N N . GLU A 1 79 ? 6.320 -16.220 -15.577 1.00 88.38 79 GLU A N 1
ATOM 642 C CA . GLU A 1 79 ? 5.606 -16.245 -14.303 1.00 88.38 79 GLU A CA 1
ATOM 643 C C . GLU A 1 79 ? 5.089 -14.871 -13.884 1.00 88.38 79 GLU A C 1
ATOM 645 O O . GLU A 1 79 ? 5.776 -13.859 -14.025 1.00 88.38 79 GLU A O 1
ATOM 650 N N . ARG A 1 80 ? 3.903 -14.845 -13.268 1.00 91.62 80 ARG A N 1
ATOM 651 C CA . ARG A 1 80 ? 3.356 -13.642 -12.632 1.00 91.62 80 ARG A CA 1
ATOM 652 C C . ARG A 1 80 ? 4.254 -13.170 -11.485 1.00 91.62 80 ARG A C 1
ATOM 654 O O . ARG A 1 80 ? 4.668 -13.967 -10.631 1.00 91.62 80 ARG A O 1
ATOM 661 N N . ILE A 1 81 ? 4.497 -11.862 -11.438 1.00 88.75 81 ILE A N 1
ATOM 662 C CA . ILE A 1 81 ? 5.092 -11.176 -10.291 1.00 88.75 81 ILE A CA 1
ATOM 663 C C . ILE A 1 81 ? 3.950 -10.791 -9.341 1.00 88.75 81 ILE A C 1
ATOM 665 O O . ILE A 1 81 ? 3.095 -9.977 -9.680 1.00 88.75 81 ILE A O 1
ATOM 669 N N . THR A 1 82 ? 3.900 -11.417 -8.166 1.00 84.88 82 THR A N 1
ATOM 670 C CA . THR A 1 82 ? 2.911 -11.116 -7.117 1.00 84.88 82 THR A CA 1
ATOM 671 C C . THR A 1 82 ? 3.481 -10.132 -6.104 1.00 84.88 82 THR A C 1
ATOM 673 O O . THR A 1 82 ? 4.700 -10.052 -5.956 1.00 84.88 82 THR A O 1
ATOM 676 N N . ASP A 1 83 ? 2.625 -9.453 -5.339 1.00 74.75 83 ASP A N 1
ATOM 677 C CA . ASP A 1 83 ? 3.074 -8.519 -4.294 1.00 74.75 83 ASP A CA 1
ATOM 678 C C . ASP A 1 83 ? 3.980 -9.218 -3.265 1.00 74.75 83 ASP A C 1
ATOM 680 O O . ASP A 1 83 ? 5.014 -8.683 -2.875 1.00 74.75 83 ASP A O 1
ATOM 684 N N . ARG A 1 84 ? 3.695 -10.488 -2.934 1.00 76.00 84 ARG A N 1
ATOM 685 C CA . ARG A 1 84 ? 4.579 -11.322 -2.101 1.00 76.00 84 ARG A CA 1
ATOM 686 C C . ARG A 1 84 ? 5.977 -11.483 -2.710 1.00 76.00 84 ARG A C 1
ATOM 688 O O . ARG A 1 84 ? 6.969 -11.366 -1.999 1.00 76.00 84 ARG A O 1
ATOM 695 N N . LYS A 1 85 ? 6.075 -11.749 -4.021 1.00 80.56 85 LYS A N 1
ATOM 696 C CA . LYS A 1 85 ? 7.372 -11.842 -4.720 1.00 80.56 85 LYS A CA 1
ATOM 697 C C . LYS A 1 85 ? 8.091 -10.490 -4.724 1.00 80.56 85 LYS A C 1
ATOM 699 O O . LYS A 1 85 ? 9.291 -10.455 -4.472 1.00 80.56 85 LYS A O 1
ATOM 704 N N . MET A 1 86 ? 7.363 -9.399 -4.969 1.00 81.62 86 MET A N 1
ATOM 705 C CA . MET A 1 86 ? 7.917 -8.041 -4.945 1.00 81.62 86 MET A CA 1
ATOM 706 C C . MET A 1 86 ? 8.522 -7.713 -3.582 1.00 81.62 86 MET A C 1
ATOM 708 O O . MET A 1 86 ? 9.633 -7.199 -3.509 1.00 81.62 86 MET A O 1
ATOM 712 N N . VAL A 1 87 ? 7.826 -8.071 -2.507 1.00 74.00 87 VAL A N 1
ATOM 713 C CA . VAL A 1 87 ? 8.242 -7.773 -1.133 1.00 74.00 87 VAL A CA 1
ATOM 714 C C . VAL A 1 87 ? 9.401 -8.641 -0.690 1.00 74.00 87 VAL A C 1
ATOM 716 O O . VAL A 1 87 ? 10.337 -8.114 -0.103 1.00 74.00 87 VAL A O 1
ATOM 719 N N . ASN A 1 88 ? 9.392 -9.933 -1.019 1.00 75.56 88 ASN A N 1
ATOM 720 C CA . ASN A 1 88 ? 10.524 -10.821 -0.743 1.00 75.56 88 ASN A CA 1
ATOM 721 C C . ASN A 1 88 ? 11.826 -10.334 -1.391 1.00 75.56 88 ASN A C 1
ATOM 723 O O . ASN A 1 88 ? 12.903 -10.629 -0.887 1.00 75.56 88 ASN A O 1
ATOM 727 N N . ILE A 1 89 ? 11.729 -9.625 -2.517 1.00 71.06 89 ILE A N 1
ATOM 728 C CA . ILE A 1 89 ? 12.881 -9.028 -3.192 1.00 71.06 89 ILE A CA 1
ATOM 729 C C . ILE A 1 89 ? 13.196 -7.666 -2.563 1.00 71.06 89 ILE A C 1
ATOM 731 O O . ILE A 1 89 ? 14.327 -7.433 -2.160 1.00 71.06 89 ILE A O 1
ATOM 735 N N . ALA A 1 90 ? 12.205 -6.785 -2.395 1.00 67.94 90 ALA A N 1
ATOM 736 C CA . ALA A 1 90 ? 12.388 -5.458 -1.800 1.00 67.94 90 ALA A CA 1
ATOM 737 C C . ALA A 1 90 ? 12.941 -5.493 -0.369 1.00 67.94 90 ALA A C 1
ATOM 739 O O . ALA A 1 90 ? 13.723 -4.617 -0.003 1.00 67.94 90 ALA A O 1
ATOM 740 N N . SER A 1 91 ? 12.602 -6.521 0.407 1.00 67.62 91 SER A N 1
ATOM 741 C CA . SER A 1 91 ? 13.110 -6.754 1.761 1.00 67.62 91 SER A CA 1
ATOM 742 C C . SER A 1 91 ? 14.626 -6.923 1.827 1.00 67.62 91 SER A C 1
ATOM 744 O O . SER A 1 91 ? 15.234 -6.563 2.830 1.00 67.62 91 SER A O 1
ATOM 746 N N . GLN A 1 92 ? 15.245 -7.414 0.750 1.00 66.31 92 GLN A N 1
ATOM 747 C CA . GLN A 1 92 ? 16.694 -7.604 0.662 1.00 66.31 92 GLN A CA 1
ATOM 748 C C . GLN A 1 92 ? 17.441 -6.278 0.485 1.00 66.31 92 GLN A C 1
ATOM 750 O O . GLN A 1 92 ? 18.615 -6.182 0.828 1.00 66.31 92 GLN A O 1
ATOM 755 N N . TYR A 1 93 ? 16.759 -5.252 -0.031 1.00 59.59 93 TYR A N 1
ATOM 756 C CA . TYR A 1 93 ? 17.352 -3.951 -0.346 1.00 59.59 93 TYR A CA 1
ATOM 757 C C . TYR A 1 93 ? 16.903 -2.846 0.610 1.00 59.59 93 TYR A C 1
ATOM 759 O O . TYR A 1 93 ? 17.568 -1.821 0.709 1.00 59.59 93 TYR A O 1
ATOM 767 N N . ASN A 1 94 ? 15.778 -3.029 1.307 1.00 60.31 94 ASN A N 1
ATOM 768 C CA . ASN A 1 94 ? 15.157 -2.003 2.133 1.00 60.31 94 ASN A CA 1
ATOM 769 C C . ASN A 1 94 ? 14.374 -2.608 3.305 1.00 60.31 94 ASN A C 1
ATOM 771 O O . ASN A 1 94 ? 13.442 -3.386 3.114 1.00 60.31 94 ASN A O 1
ATOM 775 N N . HIS A 1 95 ? 14.688 -2.169 4.526 1.00 59.91 95 HIS A N 1
ATOM 776 C CA . HIS A 1 95 ? 14.108 -2.724 5.760 1.00 59.91 95 HIS A CA 1
ATOM 777 C C . HIS A 1 95 ? 12.633 -2.339 5.967 1.00 59.91 95 HIS A C 1
ATOM 779 O O . HIS A 1 95 ? 11.934 -2.954 6.760 1.00 59.91 95 HIS A O 1
ATOM 785 N N . TRP A 1 96 ? 12.141 -1.333 5.243 1.00 62.94 96 TRP A N 1
ATOM 786 C CA . TRP A 1 96 ? 10.781 -0.812 5.391 1.00 62.94 96 TRP A CA 1
ATOM 787 C C . TRP A 1 96 ? 9.762 -1.476 4.448 1.00 62.94 96 TRP A C 1
ATOM 789 O O . TRP A 1 96 ? 8.563 -1.409 4.706 1.00 62.94 96 TRP A O 1
ATOM 799 N N . ALA A 1 97 ? 10.202 -2.129 3.365 1.00 62.28 97 ALA A N 1
ATOM 800 C CA . ALA A 1 97 ? 9.295 -2.801 2.430 1.00 62.28 97 ALA A CA 1
ATOM 801 C C . ALA A 1 97 ? 8.538 -3.990 3.069 1.00 62.28 97 ALA A C 1
ATOM 803 O O . ALA A 1 97 ? 7.333 -4.106 2.834 1.00 62.28 97 ALA A O 1
ATOM 804 N N . PRO A 1 98 ? 9.172 -4.821 3.926 1.00 64.56 98 PRO A N 1
ATOM 805 C CA . PRO A 1 98 ? 8.467 -5.797 4.754 1.00 64.56 98 PRO A CA 1
ATOM 806 C C . PRO A 1 98 ? 7.427 -5.167 5.669 1.00 64.56 98 PRO A C 1
ATOM 808 O O . PRO A 1 98 ? 6.340 -5.708 5.786 1.00 64.56 98 PRO A O 1
ATOM 811 N N . GLU A 1 99 ? 7.726 -4.027 6.291 1.00 64.56 99 GLU A N 1
ATOM 812 C CA . GLU A 1 99 ? 6.800 -3.356 7.211 1.00 64.56 99 GLU A CA 1
ATOM 813 C C . GLU A 1 99 ? 5.555 -2.844 6.480 1.00 64.56 99 GLU A C 1
ATOM 815 O O . GLU A 1 99 ? 4.436 -3.084 6.921 1.00 64.56 99 GLU A O 1
ATOM 820 N N . VAL A 1 100 ? 5.731 -2.226 5.307 1.00 63.34 100 VAL A N 1
ATOM 821 C CA . VAL A 1 100 ? 4.628 -1.760 4.446 1.00 63.34 100 VAL A CA 1
ATOM 822 C C . VAL A 1 100 ? 3.773 -2.924 3.949 1.00 63.34 100 VAL A C 1
ATOM 824 O O . VAL A 1 100 ? 2.548 -2.825 3.946 1.00 63.34 100 VAL A O 1
ATOM 827 N N . TYR A 1 101 ? 4.393 -4.041 3.565 1.00 65.94 101 TYR A N 1
ATOM 828 C CA . TYR A 1 101 ? 3.658 -5.235 3.158 1.00 65.94 101 TYR A CA 1
ATOM 829 C C . TYR A 1 101 ? 2.982 -5.944 4.318 1.00 65.94 101 TYR A C 1
ATOM 831 O O . TYR A 1 101 ? 1.846 -6.359 4.162 1.00 65.94 101 TYR A O 1
ATOM 839 N N . ASN A 1 102 ? 3.633 -6.080 5.472 1.00 65.31 102 ASN A N 1
ATOM 840 C CA . ASN A 1 102 ? 3.034 -6.690 6.655 1.00 65.31 102 ASN A CA 1
ATOM 841 C C . ASN A 1 102 ? 1.835 -5.863 7.114 1.00 65.31 102 ASN A C 1
ATOM 843 O O . ASN A 1 102 ? 0.776 -6.430 7.346 1.00 65.31 102 ASN A O 1
ATOM 847 N N . PHE A 1 103 ? 1.964 -4.535 7.128 1.00 65.62 103 PHE A N 1
ATOM 848 C CA . PHE A 1 103 ? 0.865 -3.611 7.390 1.00 65.62 103 PHE A CA 1
ATOM 849 C C . PHE A 1 103 ? -0.252 -3.737 6.336 1.00 65.62 103 PHE A C 1
ATOM 851 O O . PHE A 1 103 ? -1.416 -3.896 6.689 1.00 65.62 103 PHE A O 1
ATOM 858 N N . GLY A 1 104 ? 0.089 -3.791 5.043 1.00 65.19 104 GLY A N 1
ATOM 859 C CA . GLY A 1 104 ? -0.835 -4.113 3.941 1.00 65.19 104 GLY A CA 1
ATOM 860 C C . GLY A 1 104 ? -1.532 -5.469 4.078 1.00 65.19 104 GLY A C 1
ATOM 861 O O . GLY A 1 104 ? -2.715 -5.620 3.768 1.00 65.19 104 GLY A O 1
ATOM 862 N N . ASN A 1 105 ? -0.807 -6.463 4.580 1.00 65.31 105 ASN A N 1
ATOM 863 C CA . ASN A 1 105 ? -1.288 -7.813 4.796 1.00 65.31 105 ASN A CA 1
ATOM 864 C C . ASN A 1 105 ? -2.206 -7.877 6.021 1.00 65.31 105 ASN A C 1
ATOM 866 O O . ASN A 1 105 ? -3.192 -8.605 5.955 1.00 65.31 105 ASN A O 1
ATOM 870 N N . CYS A 1 106 ? -1.991 -7.047 7.057 1.00 63.19 106 CYS A N 1
ATOM 871 C CA . CYS A 1 106 ? -2.997 -6.814 8.100 1.00 63.19 106 CYS A CA 1
ATOM 872 C C . CYS A 1 106 ? -4.328 -6.460 7.445 1.00 63.19 106 CYS A C 1
ATOM 874 O O . CYS A 1 106 ? -5.312 -7.126 7.733 1.00 63.19 106 CYS A O 1
ATOM 876 N N . PHE A 1 107 ? -4.333 -5.516 6.489 1.00 63.66 107 PHE A N 1
ATOM 877 C CA . PHE A 1 107 ? -5.544 -5.131 5.753 1.00 63.66 107 PHE A CA 1
ATOM 878 C C . PHE A 1 107 ? -6.103 -6.228 4.835 1.00 63.66 107 PHE A C 1
ATOM 880 O O . PHE A 1 107 ? -7.290 -6.224 4.531 1.00 63.66 107 PHE A O 1
ATOM 887 N N . THR A 1 108 ? -5.279 -7.190 4.414 1.00 60.53 108 THR A N 1
ATOM 888 C CA . THR A 1 108 ? -5.724 -8.356 3.633 1.00 60.53 108 THR A CA 1
ATOM 889 C C . THR A 1 108 ? -6.379 -9.416 4.524 1.00 60.53 108 THR A C 1
ATOM 891 O O . THR A 1 108 ? -7.339 -10.046 4.097 1.00 60.53 108 THR A O 1
ATOM 894 N N . HIS A 1 109 ? -5.945 -9.569 5.780 1.00 56.41 109 HIS A N 1
ATOM 895 C CA . HIS A 1 109 ? -6.665 -10.365 6.784 1.00 56.41 109 HIS A CA 1
ATOM 896 C C . HIS A 1 109 ? -8.015 -9.737 7.177 1.00 56.41 109 HIS A C 1
ATOM 898 O O . HIS A 1 109 ? -8.902 -10.436 7.665 1.00 56.41 109 HIS A O 1
ATOM 904 N N . LEU A 1 110 ? -8.228 -8.453 6.865 1.00 58.09 110 LEU A N 1
ATOM 905 C CA . LEU A 1 110 ? -9.525 -7.780 6.984 1.00 58.09 110 LEU A CA 1
ATOM 906 C C . LEU A 1 110 ? -10.494 -8.144 5.844 1.00 58.09 110 LEU A C 1
ATOM 908 O O . LEU A 1 110 ? -11.482 -7.457 5.632 1.00 58.09 110 LEU A O 1
ATOM 912 N N . THR A 1 111 ? -10.309 -9.238 5.106 1.00 53.25 111 THR A N 1
ATOM 913 C CA . THR A 1 111 ? -11.390 -9.764 4.246 1.00 53.25 111 THR A CA 1
ATOM 914 C C . THR A 1 111 ? -12.660 -10.115 5.034 1.00 53.25 111 THR A C 1
ATOM 916 O O . THR A 1 111 ? -13.734 -10.192 4.451 1.00 53.25 111 THR A O 1
ATOM 919 N N . ASN A 1 112 ? -12.563 -10.261 6.361 1.00 55.66 112 ASN A N 1
ATOM 920 C CA . ASN A 1 112 ? -13.705 -10.446 7.261 1.00 55.66 112 ASN A CA 1
ATOM 921 C C . ASN A 1 112 ? -14.331 -9.120 7.745 1.00 55.66 112 ASN A C 1
ATOM 923 O O . ASN A 1 112 ? -15.214 -9.138 8.596 1.00 55.66 112 ASN A O 1
ATOM 927 N N . TYR A 1 113 ? -13.908 -7.969 7.206 1.00 65.88 113 TYR A N 1
ATOM 928 C CA . TYR A 1 113 ? -14.366 -6.646 7.640 1.00 65.88 113 TYR A CA 1
ATOM 929 C C . TYR A 1 113 ? -15.787 -6.293 7.244 1.00 65.88 113 TYR A C 1
ATOM 931 O O . TYR A 1 113 ? -16.257 -5.235 7.616 1.00 65.88 113 TYR A O 1
ATOM 939 N N . HIS A 1 114 ? -16.497 -7.118 6.481 1.00 65.19 114 HIS A N 1
ATOM 940 C CA . HIS A 1 114 ? -17.867 -6.778 6.090 1.00 65.19 114 HIS A CA 1
ATOM 941 C C . HIS A 1 114 ? -18.801 -6.548 7.289 1.00 65.19 114 HIS A C 1
ATOM 943 O O . HIS A 1 114 ? -19.816 -5.882 7.127 1.00 65.19 114 HIS A O 1
ATOM 949 N N . ASP A 1 115 ? -18.430 -7.052 8.469 1.00 76.06 115 ASP A N 1
ATOM 950 C CA . ASP A 1 115 ? -19.199 -6.958 9.707 1.00 76.06 115 ASP A CA 1
ATOM 951 C C . ASP A 1 115 ? -18.386 -6.340 10.858 1.00 76.06 115 ASP A C 1
ATOM 953 O O . ASP A 1 115 ? -18.488 -6.742 12.014 1.00 76.06 115 ASP A O 1
ATOM 957 N N . TYR A 1 116 ? -17.514 -5.380 10.545 1.00 77.06 116 TYR A N 1
ATOM 958 C CA . TYR A 1 116 ? -16.592 -4.814 11.529 1.00 77.06 116 TYR A CA 1
ATOM 959 C C . TYR A 1 116 ? -17.241 -4.083 12.699 1.00 77.06 116 TYR A C 1
ATOM 961 O O . TYR A 1 116 ? -16.629 -3.912 13.751 1.00 77.06 116 TYR A O 1
ATOM 969 N N . GLU A 1 117 ? -18.471 -3.626 12.499 1.00 75.25 117 GLU A N 1
ATOM 970 C CA . GLU A 1 117 ? -19.269 -2.993 13.541 1.00 75.25 117 GLU A CA 1
ATOM 971 C C . GLU A 1 117 ? -19.657 -3.995 14.635 1.00 75.25 117 GLU A C 1
ATOM 973 O O . GLU A 1 117 ? -19.879 -3.598 15.775 1.00 75.25 117 GLU A O 1
ATOM 978 N N . GLN A 1 118 ? -19.713 -5.288 14.299 1.00 80.56 118 GLN A N 1
ATOM 979 C CA . GLN A 1 118 ? -20.052 -6.370 15.225 1.00 80.56 118 GLN A CA 1
ATOM 980 C C . GLN A 1 118 ? -18.829 -7.213 15.607 1.00 80.56 118 GLN A C 1
ATOM 982 O O . GLN A 1 118 ? -18.771 -7.757 16.708 1.00 80.56 118 GLN A O 1
ATOM 987 N N . ASN A 1 119 ? -17.851 -7.325 14.706 1.00 79.88 119 ASN A N 1
ATOM 988 C CA . ASN A 1 119 ? -16.691 -8.197 14.835 1.00 79.88 119 ASN A CA 1
ATOM 989 C C . ASN A 1 119 ? -15.405 -7.435 14.498 1.00 79.88 119 ASN A C 1
ATOM 991 O O . ASN A 1 119 ? -15.044 -7.288 13.330 1.00 79.88 119 ASN A O 1
ATOM 995 N N . ASP A 1 120 ? -14.678 -6.987 15.522 1.00 81.75 120 ASP A N 1
ATOM 996 C CA . ASP A 1 120 ? -13.403 -6.302 15.322 1.00 81.75 120 ASP A CA 1
ATOM 997 C C . ASP A 1 120 ? -12.325 -7.295 14.841 1.00 81.75 120 ASP A C 1
ATOM 999 O O . ASP A 1 120 ? -11.891 -8.172 15.596 1.00 81.75 120 ASP A O 1
ATOM 1003 N N . PRO A 1 121 ? -11.845 -7.186 13.595 1.00 76.19 121 PRO A N 1
ATOM 1004 C CA . PRO A 1 121 ? -10.852 -8.109 13.061 1.00 76.19 121 PRO A CA 1
ATOM 1005 C C . PRO A 1 121 ? -9.453 -7.880 13.643 1.00 76.19 121 PRO A C 1
ATOM 1007 O O . PRO A 1 121 ? -8.620 -8.781 13.553 1.00 76.19 121 PRO A O 1
ATOM 1010 N N . LEU A 1 122 ? -9.154 -6.699 14.202 1.00 81.19 122 LEU A N 1
ATOM 1011 C CA . LEU A 1 122 ? -7.831 -6.396 14.740 1.00 81.19 122 LEU A CA 1
ATOM 1012 C C . LEU A 1 122 ? -7.606 -7.174 16.037 1.00 81.19 122 LEU A C 1
ATOM 1014 O O . LEU A 1 122 ? -6.474 -7.541 16.334 1.00 81.19 122 LEU A O 1
ATOM 1018 N N . LEU A 1 123 ? -8.692 -7.537 16.726 1.00 84.25 123 LEU A N 1
ATOM 1019 C CA . LEU A 1 123 ? -8.667 -8.441 17.875 1.00 84.25 123 LEU A CA 1
ATOM 1020 C C . LEU A 1 123 ? -8.361 -9.899 17.497 1.00 84.25 123 LEU A C 1
ATOM 1022 O O . LEU A 1 123 ? -8.012 -10.693 18.366 1.00 84.25 123 LEU A O 1
ATOM 1026 N N . THR A 1 124 ? -8.477 -10.271 16.217 1.00 80.44 124 THR A N 1
ATOM 1027 C CA . THR A 1 124 ? -8.168 -11.635 15.743 1.00 80.44 124 THR A CA 1
ATOM 1028 C C . THR A 1 124 ? -6.708 -11.816 15.324 1.00 80.44 124 THR A C 1
ATOM 1030 O O . THR A 1 124 ? -6.293 -12.928 14.994 1.00 80.44 124 THR A O 1
ATOM 1033 N N . LEU A 1 125 ? -5.925 -10.732 15.318 1.00 80.06 125 LEU A N 1
ATOM 1034 C CA . LEU A 1 125 ? -4.519 -10.763 14.936 1.00 80.06 125 LEU A CA 1
ATOM 1035 C C . LEU A 1 125 ? -3.669 -11.409 16.034 1.00 80.06 125 LEU A C 1
ATOM 1037 O O . LEU A 1 125 ? -3.944 -11.283 17.226 1.00 80.06 125 LEU A O 1
ATOM 1041 N N . ASP A 1 126 ? -2.586 -12.069 15.632 1.00 83.69 126 ASP A N 1
ATOM 1042 C CA . ASP A 1 126 ? -1.601 -12.561 16.588 1.00 83.69 126 ASP A CA 1
ATOM 1043 C C . ASP A 1 126 ? -0.839 -11.410 17.279 1.00 83.69 126 ASP A C 1
ATOM 1045 O O . ASP A 1 126 ? -0.880 -10.237 16.879 1.00 83.69 126 ASP A O 1
ATOM 1049 N N . LEU A 1 127 ? -0.132 -11.750 18.360 1.00 85.00 127 LEU A N 1
ATOM 1050 C CA . LEU A 1 127 ? 0.599 -10.780 19.177 1.00 85.00 127 LEU A CA 1
ATOM 1051 C C . LEU A 1 127 ? 1.709 -10.065 18.393 1.00 85.00 127 LEU A C 1
ATOM 1053 O O . LEU A 1 127 ? 1.957 -8.880 18.625 1.00 85.00 127 LEU A O 1
ATOM 1057 N N . GLU A 1 128 ? 2.373 -10.765 17.472 1.00 83.50 128 GLU A N 1
ATOM 1058 C CA . GLU A 1 128 ? 3.469 -10.200 16.686 1.00 83.50 128 GLU A CA 1
ATOM 1059 C C . GLU A 1 128 ? 2.947 -9.094 15.764 1.00 83.50 128 GLU A C 1
ATOM 1061 O O . GLU A 1 128 ? 3.475 -7.978 15.748 1.00 83.50 128 GLU A O 1
ATOM 1066 N N . LEU A 1 129 ? 1.874 -9.381 15.032 1.00 78.00 129 LEU A N 1
ATOM 1067 C CA . LEU A 1 129 ? 1.261 -8.459 14.091 1.00 78.00 129 LEU A CA 1
ATOM 1068 C C . LEU A 1 129 ? 0.624 -7.266 14.805 1.00 78.00 129 LEU A C 1
ATOM 1070 O O . LEU A 1 129 ? 0.816 -6.118 14.398 1.00 78.00 129 LEU A O 1
ATOM 1074 N N . THR A 1 130 ? -0.044 -7.528 15.928 1.00 84.88 130 THR A N 1
ATOM 1075 C CA . THR A 1 130 ? -0.590 -6.497 16.817 1.00 84.88 130 THR A CA 1
ATOM 1076 C C . THR A 1 130 ? 0.504 -5.531 17.275 1.00 84.88 130 THR A C 1
ATOM 1078 O O . THR A 1 130 ? 0.332 -4.310 17.220 1.00 84.88 130 THR A O 1
ATOM 1081 N N . GLN A 1 131 ? 1.665 -6.051 17.690 1.00 86.94 131 GLN A N 1
ATOM 1082 C CA 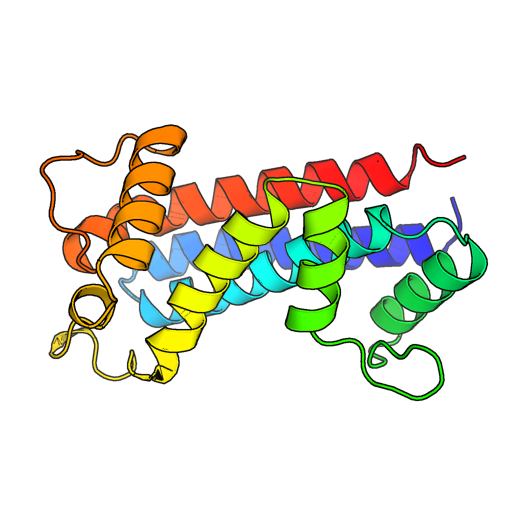. GLN A 1 131 ? 2.776 -5.216 18.137 1.00 86.94 131 GLN A CA 1
ATOM 1083 C C . GLN A 1 131 ? 3.386 -4.395 16.994 1.00 86.94 131 GLN A C 1
ATOM 1085 O O . GLN A 1 131 ? 3.748 -3.238 17.211 1.00 86.94 131 GLN A O 1
ATOM 1090 N N . LYS A 1 132 ? 3.463 -4.946 15.776 1.00 81.88 132 LYS A N 1
ATOM 1091 C CA . LYS A 1 132 ? 3.923 -4.201 14.591 1.00 81.88 132 LYS A CA 1
ATOM 1092 C C . LYS A 1 132 ? 3.009 -3.018 14.280 1.00 81.88 132 LYS A C 1
ATOM 1094 O O . LYS A 1 132 ? 3.506 -1.902 14.134 1.00 81.88 132 LYS A O 1
ATOM 1099 N N . ILE A 1 133 ? 1.688 -3.230 14.261 1.00 81.56 133 ILE A N 1
ATOM 1100 C CA . ILE A 1 133 ? 0.708 -2.149 14.054 1.00 81.56 133 ILE A CA 1
ATOM 1101 C C . ILE A 1 133 ? 0.865 -1.079 15.140 1.00 81.56 133 ILE A C 1
ATOM 1103 O O . ILE A 1 133 ? 1.002 0.102 14.817 1.00 81.56 133 ILE A O 1
ATOM 1107 N N . ARG A 1 134 ? 0.913 -1.485 16.418 1.00 89.25 134 ARG A N 1
ATOM 1108 C CA . ARG A 1 134 ? 1.094 -0.566 17.553 1.00 89.25 134 ARG A CA 1
ATOM 1109 C C . ARG A 1 134 ? 2.350 0.283 17.397 1.00 89.25 134 ARG A C 1
ATOM 1111 O O . ARG A 1 134 ? 2.280 1.504 17.497 1.00 89.25 134 ARG A O 1
ATOM 1118 N N . ASN A 1 135 ? 3.492 -0.355 17.152 1.00 87.19 135 ASN A N 1
ATOM 1119 C CA . ASN A 1 135 ? 4.775 0.330 17.039 1.00 87.19 135 ASN A CA 1
ATOM 1120 C C . ASN A 1 135 ? 4.793 1.292 15.853 1.00 87.19 135 ASN A C 1
ATOM 1122 O O . ASN A 1 135 ? 5.298 2.403 15.991 1.00 87.19 135 ASN A O 1
ATOM 1126 N N . TYR A 1 136 ? 4.224 0.901 14.712 1.00 83.56 136 TYR A N 1
ATOM 1127 C CA . TYR A 1 136 ? 4.120 1.772 13.545 1.00 83.56 136 TYR A CA 1
ATOM 1128 C C . TYR A 1 136 ? 3.270 3.011 13.846 1.00 83.56 136 TYR A C 1
ATOM 1130 O O . TYR A 1 136 ? 3.736 4.140 13.674 1.00 83.56 136 TYR A O 1
ATOM 1138 N N . LEU A 1 137 ? 2.046 2.811 14.348 1.00 87.56 137 LEU A N 1
ATOM 1139 C CA . LEU A 1 137 ? 1.136 3.909 14.667 1.00 87.56 137 LEU A CA 1
ATOM 1140 C C . LEU A 1 137 ? 1.711 4.816 15.763 1.00 87.56 137 LEU A C 1
ATOM 1142 O O . LEU A 1 137 ? 1.559 6.033 15.698 1.00 87.56 137 LEU A O 1
ATOM 1146 N N . ASN A 1 138 ? 2.420 4.254 16.745 1.00 92.31 138 ASN A N 1
ATOM 1147 C CA . ASN A 1 138 ? 3.099 5.034 17.775 1.00 92.31 138 ASN A CA 1
ATOM 1148 C C . ASN A 1 138 ? 4.242 5.867 17.181 1.00 92.31 138 ASN A C 1
ATOM 1150 O O . ASN A 1 138 ? 4.272 7.081 17.366 1.00 92.31 138 ASN A O 1
ATOM 1154 N N . SER A 1 139 ? 5.131 5.231 16.415 1.00 86.38 139 SER A N 1
ATOM 1155 C CA . SER A 1 139 ? 6.345 5.862 15.883 1.00 86.38 139 SER A CA 1
ATOM 1156 C C . SER A 1 139 ? 6.047 6.993 14.901 1.00 86.38 139 SER A C 1
ATOM 1158 O O . SER A 1 139 ? 6.785 7.975 14.857 1.00 86.38 139 SER A O 1
ATOM 1160 N N . TYR A 1 140 ? 4.988 6.857 14.095 1.00 83.44 140 TYR A N 1
ATOM 1161 C CA . TYR A 1 140 ? 4.677 7.817 13.032 1.00 83.44 140 TYR A CA 1
ATOM 1162 C C . TYR A 1 140 ? 3.494 8.732 13.334 1.00 83.44 140 TYR A C 1
ATOM 1164 O O . TYR A 1 140 ? 3.416 9.809 12.743 1.00 83.44 140 TYR A O 1
ATOM 1172 N N . HIS A 1 141 ? 2.590 8.330 14.228 1.00 89.12 141 HIS A N 1
ATOM 1173 C CA . HIS A 1 141 ? 1.333 9.042 14.455 1.00 89.12 141 HIS A CA 1
ATOM 1174 C C . HIS A 1 141 ? 0.991 9.243 15.940 1.00 89.12 141 HIS A C 1
ATOM 1176 O O . HIS A 1 141 ? -0.053 9.808 16.250 1.00 89.12 141 HIS A O 1
ATOM 1182 N N . GLY A 1 142 ? 1.855 8.823 16.872 1.00 91.94 142 GLY A N 1
ATOM 1183 C CA . GLY A 1 142 ? 1.661 9.061 18.304 1.00 91.94 142 GLY A CA 1
ATOM 1184 C C . GLY A 1 142 ? 0.579 8.198 18.961 1.00 91.94 142 GLY A C 1
ATOM 1185 O O . GLY A 1 142 ? 0.054 8.578 20.005 1.00 91.94 142 GLY A O 1
ATOM 1186 N N . PHE A 1 143 ? 0.233 7.044 18.384 1.00 93.25 143 PHE A N 1
ATOM 1187 C CA . PHE A 1 143 ? -0.682 6.082 19.010 1.00 93.25 143 PHE A CA 1
ATOM 1188 C C . PHE A 1 143 ? -0.201 5.657 20.409 1.00 93.25 143 PHE A C 1
ATOM 1190 O O . PHE A 1 143 ? 0.957 5.250 20.539 1.00 93.25 143 PHE A O 1
ATOM 1197 N N . PRO A 1 144 ? -1.034 5.713 21.464 1.00 94.12 144 PRO A N 1
ATOM 1198 C CA . PRO A 1 144 ? -0.598 5.355 22.811 1.00 94.12 144 PRO A CA 1
ATOM 1199 C C . PRO A 1 144 ? -0.224 3.872 22.918 1.00 94.12 144 PRO A C 1
ATOM 1201 O O . PRO A 1 144 ? -1.009 2.994 22.574 1.00 94.12 144 PRO A O 1
ATOM 1204 N N . LEU A 1 145 ? 0.958 3.565 23.461 1.00 92.31 145 LEU A N 1
ATOM 1205 C CA . LEU A 1 145 ? 1.403 2.171 23.628 1.00 92.31 145 LEU A CA 1
ATOM 1206 C C . LEU A 1 145 ? 0.532 1.373 24.609 1.00 92.31 145 LEU A C 1
ATOM 1208 O O . LEU A 1 145 ? 0.502 0.146 24.544 1.00 92.31 145 LEU A O 1
ATOM 1212 N N . THR A 1 146 ? -0.172 2.068 25.502 1.00 92.56 146 THR A N 1
ATOM 1213 C CA . THR A 1 146 ? -1.130 1.489 26.448 1.00 92.56 146 THR A CA 1
ATOM 1214 C C . THR A 1 146 ? -2.492 1.200 25.820 1.00 92.56 146 THR A C 1
ATOM 1216 O O . THR A 1 146 ? -3.284 0.488 26.430 1.00 92.56 146 THR A O 1
ATOM 1219 N N . SER A 1 147 ? -2.780 1.737 24.630 1.00 92.31 147 SER A N 1
ATOM 1220 C CA . SER A 1 147 ? -4.039 1.483 23.935 1.00 92.31 147 SER A CA 1
ATOM 1221 C C . SER A 1 147 ? -4.046 0.101 23.284 1.00 92.31 147 SER A C 1
ATOM 1223 O O . SER A 1 147 ? -3.050 -0.381 22.724 1.00 92.31 147 SER A O 1
ATOM 1225 N N . GLU A 1 148 ? -5.211 -0.537 23.338 1.00 92.44 148 GLU A N 1
ATOM 1226 C CA . GLU A 1 148 ? -5.485 -1.749 22.580 1.00 92.44 148 GLU A CA 1
ATOM 1227 C C . GLU A 1 148 ? -5.528 -1.426 21.083 1.00 92.44 148 GLU A C 1
ATOM 1229 O O . GLU A 1 148 ? -6.104 -0.416 20.669 1.00 92.44 148 GLU A O 1
ATOM 1234 N N . VAL A 1 149 ? -4.909 -2.282 20.268 1.00 88.69 149 VAL A N 1
ATOM 1235 C CA . VAL A 1 149 ? -4.996 -2.185 18.808 1.00 88.69 149 VAL A CA 1
ATOM 1236 C C . VAL A 1 149 ? -6.311 -2.826 18.391 1.00 88.69 149 VAL A C 1
ATOM 1238 O O . VAL A 1 149 ? -6.383 -4.019 18.118 1.00 88.69 149 VAL A O 1
ATOM 1241 N N . ASN A 1 150 ? -7.347 -2.005 18.395 1.00 88.31 150 ASN A N 1
ATOM 1242 C CA . ASN A 1 150 ? -8.689 -2.341 17.957 1.00 88.31 150 ASN A CA 1
ATOM 1243 C C . ASN A 1 150 ? -9.146 -1.281 16.947 1.00 88.31 150 ASN A C 1
ATOM 1245 O O . ASN A 1 150 ? -8.508 -0.232 16.789 1.00 88.31 150 ASN A O 1
ATOM 1249 N N . PHE A 1 151 ? -10.207 -1.557 16.207 1.00 84.81 151 PHE A N 1
ATOM 1250 C CA . PHE A 1 151 ? -10.597 -0.715 15.095 1.00 84.81 151 PHE A CA 1
ATOM 1251 C C . PHE A 1 151 ? -11.002 0.686 15.533 1.00 84.81 151 PHE A C 1
ATOM 1253 O O . PHE A 1 151 ? -10.572 1.663 14.920 1.00 84.81 151 PHE A O 1
ATOM 1260 N N . GLN A 1 152 ? -11.749 0.791 16.632 1.00 88.94 152 GLN A N 1
ATOM 1261 C CA . GLN A 1 152 ? -12.160 2.070 17.206 1.00 88.94 152 GLN A CA 1
ATOM 1262 C C . GLN A 1 152 ? -10.956 2.977 17.488 1.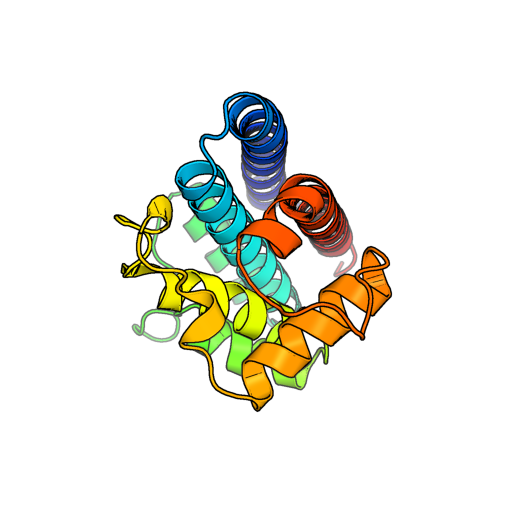00 88.94 152 GLN A C 1
ATOM 1264 O O . GLN A 1 152 ? -10.983 4.166 17.174 1.00 88.94 152 GLN A O 1
ATOM 1269 N N . ASN A 1 153 ? -9.875 2.407 18.017 1.00 91.31 153 ASN A N 1
ATOM 1270 C CA . ASN A 1 153 ? -8.655 3.144 18.320 1.00 91.31 153 ASN A CA 1
ATOM 1271 C C . ASN A 1 153 ? -7.799 3.428 17.075 1.00 91.31 153 ASN A C 1
ATOM 1273 O O . ASN A 1 153 ? -7.005 4.364 17.096 1.00 91.31 153 ASN A O 1
ATOM 1277 N N . VAL A 1 154 ? -7.931 2.649 15.996 1.00 88.38 154 VAL A N 1
ATOM 1278 C CA . VAL A 1 154 ? -7.154 2.822 14.754 1.00 88.38 154 VAL A CA 1
ATOM 1279 C C . VAL A 1 154 ? -7.828 3.780 13.765 1.00 88.38 154 VAL A C 1
ATOM 1281 O O . VAL A 1 154 ? -7.118 4.505 13.065 1.00 88.38 154 VAL A O 1
ATOM 1284 N N . ILE A 1 155 ? -9.166 3.851 13.728 1.00 89.81 155 ILE A N 1
ATOM 1285 C CA . ILE A 1 155 ? -9.944 4.738 12.839 1.00 89.81 155 ILE A CA 1
ATOM 1286 C C . ILE A 1 155 ? -9.390 6.168 12.773 1.00 89.81 155 ILE A C 1
ATOM 1288 O O . ILE A 1 155 ? -9.222 6.674 11.657 1.00 89.81 155 ILE A O 1
ATOM 1292 N N . PRO A 1 156 ? -9.085 6.845 13.900 1.00 93.62 156 PRO A N 1
ATOM 1293 C CA . PRO A 1 156 ? -8.641 8.238 13.864 1.00 93.62 156 PRO A CA 1
ATOM 1294 C C . PRO A 1 156 ? -7.340 8.443 13.079 1.00 93.62 156 PRO A C 1
ATOM 1296 O O . PRO A 1 156 ? -7.074 9.537 12.593 1.00 93.62 156 PRO A O 1
ATOM 1299 N N . TYR A 1 157 ? -6.541 7.387 12.921 1.00 91.38 157 TYR A N 1
ATOM 1300 C CA . TYR A 1 157 ? -5.233 7.432 12.277 1.00 91.38 157 TYR A CA 1
ATOM 1301 C C . TYR A 1 157 ? -5.282 7.127 10.775 1.00 91.38 157 TYR A C 1
ATOM 1303 O O . TYR A 1 157 ? -4.301 7.382 10.080 1.00 91.38 157 TYR A O 1
ATOM 1311 N N . ILE A 1 158 ? -6.405 6.621 10.248 1.00 90.06 158 ILE A N 1
ATOM 1312 C CA . ILE A 1 158 ? -6.553 6.232 8.834 1.00 90.06 158 ILE A CA 1
ATOM 1313 C C . ILE A 1 158 ? -6.128 7.355 7.863 1.00 90.06 158 ILE A C 1
ATOM 1315 O O . ILE A 1 158 ? -5.321 7.072 6.970 1.00 90.06 158 ILE A O 1
ATOM 1319 N N . PRO A 1 159 ? -6.589 8.617 8.007 1.00 93.50 159 PRO A N 1
ATOM 1320 C CA . PRO A 1 159 ? -6.202 9.685 7.083 1.00 93.50 159 PRO A CA 1
ATOM 1321 C C . PRO A 1 159 ? -4.703 10.014 7.128 1.00 93.50 159 PRO A C 1
ATOM 1323 O O . PRO A 1 159 ? -4.088 10.246 6.086 1.00 93.50 159 PRO A O 1
ATOM 1326 N N . GLU A 1 160 ? -4.101 10.002 8.318 1.00 91.75 160 GLU A N 1
ATOM 1327 C CA . GLU A 1 160 ? -2.676 10.302 8.507 1.00 91.75 160 GLU A CA 1
ATOM 1328 C C . GLU A 1 160 ? -1.782 9.186 7.960 1.00 91.75 160 GLU A C 1
ATOM 1330 O O . GLU A 1 160 ? -0.767 9.444 7.307 1.00 91.75 160 GLU A O 1
ATOM 1335 N N . VAL A 1 161 ? -2.196 7.934 8.154 1.00 88.62 161 VAL A N 1
ATOM 1336 C CA . VAL A 1 161 ? -1.558 6.761 7.550 1.00 88.62 161 VAL A CA 1
ATOM 1337 C C . VAL A 1 161 ? -1.616 6.855 6.022 1.00 88.62 161 VAL A C 1
ATOM 1339 O O . VAL A 1 161 ? -0.589 6.698 5.357 1.00 88.62 161 VAL A O 1
ATOM 1342 N N . ALA A 1 162 ? -2.783 7.180 5.452 1.00 90.81 162 ALA A N 1
ATOM 1343 C CA . ALA A 1 162 ? -2.949 7.350 4.007 1.00 90.81 162 ALA A CA 1
ATOM 1344 C C . ALA A 1 162 ? -2.023 8.435 3.450 1.00 90.81 162 ALA A C 1
ATOM 1346 O O . ALA A 1 162 ? -1.357 8.239 2.429 1.00 90.81 162 ALA A O 1
ATOM 1347 N N . LEU A 1 163 ? -1.934 9.566 4.152 1.00 92.62 163 LEU A N 1
ATOM 1348 C CA . LEU A 1 163 ? -1.053 10.666 3.786 1.00 92.62 163 LEU A CA 1
ATOM 1349 C C . LEU A 1 163 ? 0.422 10.250 3.842 1.00 92.62 163 LEU A C 1
ATOM 1351 O O . LEU A 1 163 ? 1.188 10.567 2.931 1.00 92.62 163 LEU A O 1
ATOM 1355 N N . LYS A 1 164 ? 0.834 9.508 4.877 1.00 89.75 164 LYS A N 1
ATOM 1356 C CA . LYS A 1 164 ? 2.207 9.007 5.009 1.00 89.75 164 LYS A CA 1
ATOM 1357 C C . LYS A 1 164 ? 2.588 8.079 3.856 1.00 89.75 164 LYS A C 1
ATOM 1359 O O . LYS A 1 164 ? 3.669 8.238 3.286 1.00 89.75 164 LYS A O 1
ATOM 1364 N N . ILE A 1 165 ? 1.709 7.144 3.500 1.00 88.19 165 ILE A N 1
ATOM 1365 C CA . ILE A 1 165 ? 1.916 6.210 2.384 1.00 88.19 165 ILE A CA 1
ATOM 1366 C C . ILE A 1 165 ? 2.017 6.977 1.063 1.00 88.19 165 ILE A C 1
ATOM 1368 O O . ILE A 1 165 ? 2.974 6.770 0.321 1.00 88.19 165 ILE A O 1
ATOM 1372 N N . SER A 1 166 ? 1.099 7.911 0.813 1.00 92.94 166 SER A N 1
ATOM 1373 C CA . SER A 1 166 ? 1.068 8.717 -0.417 1.00 92.94 166 SER A CA 1
ATOM 1374 C C . SER A 1 166 ? 2.313 9.600 -0.561 1.00 92.94 166 SER A C 1
ATOM 1376 O O . SER A 1 166 ? 2.907 9.693 -1.637 1.00 92.94 166 SER A O 1
ATOM 1378 N N . ASN A 1 167 ? 2.782 10.193 0.541 1.00 92.69 167 ASN A N 1
ATOM 1379 C CA . ASN A 1 167 ? 4.026 10.963 0.562 1.00 92.69 167 ASN A CA 1
ATOM 1380 C C . ASN A 1 167 ? 5.243 10.085 0.250 1.00 92.69 167 ASN A C 1
ATOM 1382 O O . ASN A 1 167 ? 6.085 10.471 -0.560 1.00 92.69 167 ASN A O 1
ATOM 1386 N N . ASN A 1 168 ? 5.327 8.892 0.845 1.00 88.94 168 ASN A N 1
ATOM 1387 C CA . ASN A 1 168 ? 6.390 7.941 0.528 1.00 88.94 168 ASN A CA 1
ATOM 1388 C C . ASN A 1 168 ? 6.326 7.515 -0.945 1.00 88.94 168 ASN A C 1
ATOM 1390 O O . ASN A 1 168 ? 7.348 7.537 -1.627 1.00 88.94 168 ASN A O 1
ATOM 1394 N N . LEU A 1 169 ? 5.138 7.177 -1.455 1.00 91.62 169 LEU A N 1
ATOM 1395 C CA . LEU A 1 169 ? 4.927 6.808 -2.854 1.00 91.62 169 LEU A CA 1
ATOM 1396 C C . LEU A 1 169 ? 5.447 7.899 -3.791 1.00 91.62 169 LEU A C 1
ATOM 1398 O O . LEU A 1 169 ? 6.239 7.603 -4.684 1.00 91.62 169 LEU A O 1
ATOM 1402 N N . ARG A 1 170 ? 5.086 9.161 -3.540 1.00 93.56 170 ARG A N 1
ATOM 1403 C CA . ARG A 1 170 ? 5.587 10.307 -4.303 1.00 93.56 170 ARG A CA 1
ATOM 1404 C C . ARG A 1 170 ? 7.115 10.397 -4.283 1.00 93.56 170 ARG A C 1
ATOM 1406 O O . ARG A 1 170 ? 7.721 10.503 -5.345 1.00 93.56 170 ARG A O 1
ATOM 1413 N N . LEU A 1 171 ? 7.736 10.301 -3.105 1.00 91.25 171 LEU A N 1
ATOM 1414 C CA . LEU A 1 171 ? 9.198 10.341 -2.970 1.00 91.25 171 LEU A CA 1
ATOM 1415 C C . LEU A 1 171 ? 9.875 9.243 -3.804 1.00 91.25 171 LEU A C 1
ATOM 1417 O O . LEU A 1 171 ? 10.813 9.514 -4.555 1.00 91.25 171 LEU A O 1
ATOM 1421 N N . TYR A 1 172 ? 9.377 8.007 -3.727 1.00 88.88 172 TYR A N 1
ATOM 1422 C CA . TYR A 1 172 ? 9.941 6.902 -4.503 1.00 88.88 172 TYR A CA 1
ATOM 1423 C C . TYR A 1 172 ? 9.685 7.044 -6.004 1.00 88.88 172 TYR A C 1
ATOM 1425 O O . TYR A 1 172 ? 10.566 6.709 -6.798 1.00 88.88 172 TYR A O 1
ATOM 1433 N N . ILE A 1 173 ? 8.530 7.570 -6.413 1.00 92.44 173 ILE A N 1
ATOM 1434 C CA . ILE A 1 173 ? 8.253 7.894 -7.815 1.00 92.44 173 ILE A CA 1
ATOM 1435 C C . ILE A 1 173 ? 9.274 8.912 -8.331 1.00 92.44 173 ILE A C 1
ATOM 1437 O O . ILE A 1 173 ? 9.847 8.722 -9.408 1.00 92.44 173 ILE A O 1
ATOM 1441 N N . ASP A 1 174 ? 9.537 9.975 -7.574 1.00 90.38 174 ASP A N 1
ATOM 1442 C CA . ASP A 1 174 ? 10.484 11.021 -7.958 1.00 90.38 174 ASP A CA 1
ATOM 1443 C C . ASP A 1 174 ? 11.903 10.457 -8.112 1.00 90.38 174 ASP A C 1
ATOM 1445 O O . ASP A 1 174 ? 12.546 10.696 -9.140 1.00 90.38 174 ASP A O 1
ATOM 1449 N N . HIS A 1 175 ? 12.333 9.586 -7.195 1.00 88.25 175 HIS A N 1
ATOM 1450 C CA . HIS A 1 175 ? 13.630 8.902 -7.257 1.00 88.25 175 HIS A CA 1
ATOM 1451 C C . HIS A 1 175 ? 13.788 7.915 -8.424 1.00 88.25 175 HIS A C 1
ATOM 1453 O O . HIS A 1 175 ? 14.914 7.552 -8.751 1.00 88.25 175 HIS A O 1
ATOM 1459 N N . LEU A 1 176 ? 12.722 7.498 -9.122 1.00 85.56 176 LEU A N 1
ATOM 1460 C CA . LEU A 1 176 ? 12.893 6.719 -10.363 1.00 85.56 176 LEU A CA 1
ATOM 1461 C C . LEU A 1 176 ? 13.658 7.509 -11.448 1.00 85.56 176 LEU A C 1
ATOM 1463 O O . LEU A 1 176 ? 14.165 6.910 -12.390 1.00 85.56 176 LEU A O 1
ATOM 1467 N N . ASN A 1 177 ? 13.765 8.841 -11.322 1.00 65.75 177 ASN A N 1
ATOM 1468 C CA . ASN A 1 177 ? 14.544 9.687 -12.233 1.00 65.75 177 ASN A CA 1
ATOM 1469 C C . ASN A 1 177 ? 16.060 9.598 -12.024 1.00 65.75 177 ASN A C 1
ATOM 1471 O O . ASN A 1 177 ? 16.803 9.853 -12.965 1.00 65.75 177 ASN A O 1
ATOM 1475 N N . SER A 1 178 ? 16.524 9.303 -10.807 1.00 56.94 178 SER A N 1
ATOM 1476 C CA . SER A 1 178 ? 17.932 9.474 -10.416 1.00 56.94 178 SER A CA 1
ATOM 1477 C C . SER A 1 178 ? 18.813 8.263 -10.736 1.00 56.94 178 SER A C 1
ATOM 1479 O O . SER A 1 178 ? 19.888 8.125 -10.164 1.00 56.94 178 SER A O 1
ATOM 1481 N N . ARG A 1 179 ? 18.338 7.358 -11.599 1.00 56.12 179 ARG A N 1
ATOM 1482 C CA . ARG A 1 179 ? 19.069 6.166 -12.062 1.00 56.12 179 ARG A CA 1
ATOM 1483 C C . ARG A 1 179 ? 19.751 6.362 -13.419 1.00 56.12 179 ARG A C 1
ATOM 1485 O O . ARG A 1 179 ? 20.222 5.386 -13.987 1.00 56.12 179 ARG A O 1
ATOM 1492 N N . GLN A 1 180 ? 19.749 7.592 -13.939 1.00 39.72 180 GLN A N 1
ATOM 1493 C CA . GLN A 1 180 ? 20.493 7.966 -15.144 1.00 39.72 180 GLN A CA 1
ATOM 1494 C C . GLN A 1 180 ? 21.949 8.280 -14.820 1.00 39.72 180 GLN A C 1
ATOM 1496 O O . GLN A 1 180 ? 22.174 8.972 -13.802 1.00 39.72 180 GLN A O 1
#

Secondary structure (DSSP, 8-state):
--HHHHHHHHHHHHHHHHHHHHHHHHHHTT-HHHHHHHHHHHHHHHHHHHHHTT---HHHHHHHHHHHHTTPPPEETTEE--HHHHHHHHHHH-THHHHHHHHHHHHHHGGGGGGTTTS-GGGGS-HHHHHHHHHHHHHHH---TTS---HHHHGGGHHHHHHHHHHHHHHHHHHTTTT-

Foldseek 3Di:
DPPLLVLLLVVLLVLLVVLLVVLVVCLVVVVVLVLLVSLLVLLLLLLVLLLLVLDPDVVLSSVVSNCVSVVHFDDDPNDGDDSVNSLVSSVVVDVCSCLSVLVSVLSVLCPVVPPCVPDWSLVVDDPVSQVSVQCVCCVQPNQDNPDGPTPVSCSVCSSVSSVVSSVSSNVSSVCVVVPD